Protein AF-A0A2A4WQ49-F1 (afdb_monomer_lite)

Foldseek 3Di:
DDDDPVLLVVLQVVQQQVLLQLLLVLLLVCCVVVLAPQVHDLVNSVVVVVVCVVVVHDSDDDPLNVQLVVCVHALLSSQLSVQLVVQLVVVVVVVVVVDPDPVSVVVPPDPVVVVVNVVVSVVSSVCSNVVLVVVVVVDVPPDSVSNVVSNNNSNVNSNVVSSVVVVVVVVVD

Structure (mmCIF, N/CA/C/O backbone):
data_AF-A0A2A4WQ49-F1
#
_entry.id   AF-A0A2A4WQ49-F1
#
loop_
_atom_site.group_PDB
_atom_site.id
_atom_site.type_symbol
_atom_site.label_atom_id
_atom_site.label_alt_id
_atom_site.label_comp_id
_atom_site.label_asym_id
_atom_site.label_entity_id
_atom_site.label_seq_id
_atom_site.pdbx_PDB_ins_code
_atom_site.Cartn_x
_atom_site.Cartn_y
_atom_site.Cartn_z
_atom_site.occupancy
_atom_site.B_iso_or_equiv
_atom_site.auth_seq_id
_atom_site.auth_comp_id
_atom_site.auth_asym_id
_atom_site.auth_atom_id
_atom_site.pdbx_PDB_model_num
ATOM 1 N N . MET A 1 1 ? -8.008 23.113 -18.531 1.00 56.72 1 MET A N 1
ATOM 2 C CA . MET A 1 1 ? -7.522 21.772 -18.154 1.00 56.72 1 MET A CA 1
ATOM 3 C C . MET A 1 1 ? -8.194 20.807 -19.107 1.00 56.72 1 MET A C 1
ATOM 5 O O . MET A 1 1 ? -9.415 20.732 -19.089 1.00 56.72 1 MET A O 1
ATOM 9 N N . GLU A 1 2 ? -7.443 20.217 -20.029 1.00 71.19 2 GLU A N 1
ATOM 10 C CA . GLU A 1 2 ? -8.009 19.303 -21.023 1.00 71.19 2 GLU A CA 1
ATOM 11 C C . GLU A 1 2 ? -8.211 17.932 -20.367 1.00 71.19 2 GLU A C 1
ATOM 13 O O . GLU A 1 2 ? -7.286 17.388 -19.756 1.00 71.19 2 GLU A O 1
ATOM 18 N N . ILE A 1 3 ? -9.444 17.423 -20.411 1.00 75.62 3 ILE A N 1
ATOM 19 C CA . ILE A 1 3 ? -9.789 16.138 -19.803 1.00 75.62 3 ILE A CA 1
ATOM 20 C C . ILE A 1 3 ? -9.259 15.027 -20.704 1.00 75.62 3 ILE A C 1
ATOM 22 O O . ILE A 1 3 ? -9.734 14.843 -21.824 1.00 75.62 3 ILE A O 1
ATOM 26 N N . ASN A 1 4 ? -8.293 14.260 -20.199 1.00 85.56 4 ASN A N 1
ATOM 27 C CA . ASN A 1 4 ? -7.769 13.103 -20.911 1.00 85.56 4 ASN A CA 1
ATOM 28 C C . ASN A 1 4 ? -8.546 11.840 -20.513 1.00 85.56 4 ASN A C 1
ATOM 30 O O . ASN A 1 4 ? -8.199 11.146 -19.556 1.00 85.56 4 ASN A O 1
ATOM 34 N N . ASN A 1 5 ? -9.599 11.533 -21.275 1.00 90.12 5 ASN A N 1
ATOM 35 C CA . ASN A 1 5 ? -10.464 10.371 -21.036 1.00 90.12 5 ASN A CA 1
ATOM 36 C C . ASN A 1 5 ? -9.689 9.040 -20.987 1.00 90.12 5 ASN A C 1
ATOM 38 O O . ASN A 1 5 ? -10.032 8.156 -20.202 1.00 90.12 5 ASN A O 1
ATOM 42 N N . LEU A 1 6 ? -8.626 8.893 -21.788 1.00 93.00 6 LEU A N 1
ATOM 43 C CA . LEU A 1 6 ? -7.799 7.684 -21.796 1.00 93.00 6 LEU A CA 1
ATOM 44 C C . LEU A 1 6 ? -6.995 7.543 -20.498 1.00 93.00 6 LEU A C 1
ATOM 46 O O . LEU A 1 6 ? -6.855 6.438 -19.973 1.00 93.00 6 LEU A O 1
ATOM 50 N N . GLU A 1 7 ? -6.466 8.647 -19.972 1.00 93.88 7 GLU A N 1
ATOM 51 C CA . GLU A 1 7 ? -5.732 8.634 -18.707 1.00 93.88 7 GLU A CA 1
ATOM 52 C C . GLU A 1 7 ? -6.651 8.327 -17.523 1.00 93.88 7 GLU A C 1
ATOM 54 O O . GLU A 1 7 ? -6.274 7.534 -16.666 1.00 93.88 7 GLU A O 1
ATOM 59 N N . ILE A 1 8 ? -7.873 8.869 -17.509 1.00 94.50 8 ILE A N 1
ATOM 60 C CA . ILE A 1 8 ? -8.883 8.530 -16.495 1.00 94.50 8 ILE A CA 1
ATOM 61 C C . ILE A 1 8 ? -9.173 7.028 -16.514 1.00 94.50 8 ILE A C 1
ATOM 63 O O . ILE A 1 8 ? -9.170 6.385 -15.465 1.00 94.50 8 ILE A O 1
ATOM 67 N N . LEU A 1 9 ? -9.372 6.448 -17.701 1.00 95.44 9 LEU A N 1
ATOM 68 C CA . LEU A 1 9 ? -9.607 5.013 -17.841 1.00 95.44 9 LEU A CA 1
ATOM 69 C C . LEU A 1 9 ? -8.422 4.207 -17.289 1.00 95.44 9 LEU A C 1
ATOM 71 O O . LEU A 1 9 ? -8.611 3.294 -16.488 1.00 95.44 9 LEU A O 1
ATOM 75 N N . ARG A 1 10 ? -7.189 4.579 -17.649 1.00 95.12 10 ARG A N 1
ATOM 76 C CA . ARG A 1 10 ? -5.975 3.938 -17.119 1.00 95.12 10 ARG A CA 1
ATOM 77 C C . ARG A 1 10 ? -5.873 4.061 -15.603 1.00 95.12 10 ARG A C 1
ATOM 79 O O . ARG A 1 10 ? -5.599 3.062 -14.950 1.00 95.12 10 ARG A O 1
ATOM 86 N N . ALA A 1 11 ? -6.138 5.237 -15.043 1.00 96.62 11 ALA A N 1
ATOM 87 C CA . ALA A 1 11 ? -6.142 5.458 -13.603 1.00 96.62 11 ALA A CA 1
ATOM 88 C C . ALA A 1 11 ? -7.168 4.555 -12.898 1.00 96.62 11 ALA A C 1
ATOM 90 O O . ALA A 1 11 ? -6.850 3.937 -11.883 1.00 96.62 11 ALA A O 1
ATOM 91 N N . LEU A 1 12 ? -8.371 4.402 -13.458 1.00 96.38 12 LEU A N 1
ATOM 92 C CA . LEU A 1 12 ? -9.392 3.496 -12.925 1.00 96.38 12 LEU A CA 1
ATOM 93 C C . LEU A 1 12 ? -8.940 2.031 -12.945 1.00 96.38 12 LEU A C 1
ATOM 95 O O . LEU A 1 12 ? -9.076 1.345 -11.934 1.00 96.38 12 LEU A O 1
ATOM 99 N N . PHE A 1 13 ? -8.375 1.553 -14.055 1.00 96.56 13 PHE A N 1
ATOM 100 C CA . PHE A 1 13 ? -7.964 0.150 -14.178 1.00 96.56 13 PHE A CA 1
ATOM 101 C C . PHE A 1 13 ? -6.677 -0.187 -13.418 1.00 96.56 13 PHE A C 1
ATOM 103 O O . PHE A 1 13 ? -6.580 -1.275 -12.861 1.00 96.56 13 PHE A O 1
ATOM 110 N N . ILE A 1 14 ? -5.696 0.717 -13.394 1.00 95.62 14 ILE A N 1
ATOM 111 C CA . ILE A 1 14 ? -4.365 0.457 -12.822 1.00 95.62 14 ILE A CA 1
ATOM 112 C C . ILE A 1 14 ? -4.306 0.841 -11.341 1.00 95.62 14 ILE A C 1
ATOM 114 O O . ILE A 1 14 ? -3.637 0.165 -10.568 1.00 95.62 14 ILE A O 1
ATOM 118 N N . ALA A 1 15 ? -5.005 1.898 -10.925 1.00 96.62 15 ALA A N 1
ATOM 119 C CA . ALA A 1 15 ? -5.027 2.324 -9.527 1.00 96.62 15 ALA A CA 1
ATOM 120 C C . ALA A 1 15 ? -6.356 1.964 -8.853 1.00 96.62 15 ALA A C 1
ATOM 122 O O . ALA A 1 15 ? -6.361 1.297 -7.825 1.00 96.62 15 ALA A O 1
ATOM 123 N N . GLY A 1 16 ? -7.492 2.332 -9.451 1.00 97.75 16 GLY A N 1
ATOM 124 C CA . GLY A 1 16 ? -8.812 2.142 -8.842 1.00 97.75 16 GLY A CA 1
ATOM 125 C C . GLY A 1 16 ? -9.151 0.685 -8.518 1.00 97.75 16 GLY A C 1
ATOM 126 O O . GLY A 1 16 ? -9.425 0.364 -7.362 1.00 97.75 16 GLY A O 1
ATOM 127 N N . ILE A 1 17 ? -9.108 -0.207 -9.514 1.00 97.75 17 ILE A N 1
ATOM 128 C CA . ILE A 1 17 ? -9.465 -1.623 -9.333 1.00 97.75 17 ILE A CA 1
ATOM 129 C C . ILE A 1 17 ? -8.511 -2.329 -8.354 1.00 97.75 17 ILE A C 1
ATOM 131 O O . ILE A 1 17 ? -9.010 -2.923 -7.395 1.00 97.75 17 ILE A O 1
ATOM 135 N N . PRO A 1 18 ? -7.171 -2.255 -8.503 1.00 97.38 18 PRO A N 1
ATOM 136 C CA . PRO A 1 18 ? -6.268 -2.878 -7.540 1.00 97.38 18 PRO A CA 1
ATOM 137 C C . PRO A 1 18 ? -6.460 -2.337 -6.126 1.00 97.38 18 PRO A C 1
ATOM 139 O O . PRO A 1 18 ? -6.562 -3.127 -5.188 1.00 97.38 18 PRO A O 1
ATOM 142 N N . THR A 1 19 ? -6.606 -1.017 -5.953 1.00 98.19 19 THR A N 1
ATOM 143 C CA . THR A 1 19 ? -6.877 -0.447 -4.628 1.00 98.19 19 THR A CA 1
ATOM 144 C C . THR A 1 19 ? -8.204 -0.947 -4.057 1.00 98.19 19 THR A C 1
ATOM 146 O O . THR A 1 19 ? -8.254 -1.251 -2.869 1.00 98.19 19 THR A O 1
ATOM 149 N N . ALA A 1 20 ? -9.253 -1.107 -4.870 1.00 98.50 20 ALA A N 1
ATOM 150 C CA . ALA A 1 20 ? -10.525 -1.667 -4.415 1.00 98.50 20 ALA A CA 1
ATOM 151 C C . ALA A 1 20 ? -10.396 -3.115 -3.932 1.00 98.50 20 ALA A C 1
ATOM 153 O O . ALA A 1 20 ? -10.923 -3.452 -2.874 1.00 98.50 20 ALA A O 1
ATOM 154 N N . ILE A 1 21 ? -9.659 -3.956 -4.662 1.00 98.31 21 ILE A N 1
ATOM 155 C CA . ILE A 1 21 ? -9.427 -5.353 -4.276 1.00 98.31 21 ILE A CA 1
ATOM 156 C C . ILE A 1 21 ? -8.655 -5.416 -2.955 1.00 98.31 21 ILE A C 1
ATOM 158 O O . ILE A 1 21 ? -9.074 -6.105 -2.025 1.00 98.31 21 ILE A O 1
ATOM 162 N N . VAL A 1 22 ? -7.550 -4.672 -2.842 1.00 97.81 22 VAL A N 1
ATOM 163 C CA . VAL A 1 22 ? -6.728 -4.672 -1.623 1.00 97.81 22 VAL A CA 1
ATOM 164 C C . VAL A 1 22 ? -7.520 -4.100 -0.443 1.00 97.81 22 VAL A C 1
ATOM 166 O O . VAL A 1 22 ? -7.490 -4.679 0.641 1.00 97.81 22 VAL A O 1
ATOM 169 N N . ALA A 1 23 ? -8.281 -3.018 -0.643 1.00 97.81 23 ALA A N 1
ATOM 170 C CA . ALA A 1 23 ? -9.143 -2.438 0.387 1.00 97.81 23 ALA A CA 1
ATOM 171 C C . ALA A 1 23 ? -10.205 -3.433 0.864 1.00 97.81 23 ALA A C 1
ATOM 173 O O . ALA A 1 23 ? -10.348 -3.632 2.070 1.00 97.81 23 ALA A O 1
ATOM 174 N N . TYR A 1 24 ? -10.897 -4.095 -0.068 1.00 97.56 24 TYR A N 1
ATOM 175 C CA . TYR A 1 24 ? -11.890 -5.118 0.246 1.00 97.56 24 TYR A CA 1
ATOM 176 C C . TYR A 1 24 ? -11.285 -6.226 1.107 1.00 97.56 24 TYR A C 1
ATOM 178 O O . TYR A 1 24 ? -11.785 -6.491 2.195 1.00 97.56 24 TYR A O 1
ATOM 186 N N . LEU A 1 25 ? -10.178 -6.834 0.665 1.00 96.88 25 LEU A N 1
ATOM 187 C CA . LEU A 1 25 ? -9.545 -7.938 1.391 1.00 96.88 25 LEU A CA 1
ATOM 188 C C . LEU A 1 25 ? -9.069 -7.500 2.780 1.00 96.88 25 LEU A C 1
ATOM 190 O O . LEU A 1 25 ? -9.317 -8.200 3.762 1.00 96.88 25 LEU A O 1
ATOM 194 N N . MET A 1 26 ? -8.421 -6.337 2.876 1.00 95.38 26 MET A N 1
ATOM 195 C CA . MET A 1 26 ? -7.926 -5.809 4.148 1.00 95.38 26 MET A CA 1
ATOM 196 C C . MET A 1 26 ? -9.063 -5.550 5.135 1.00 95.38 26 MET A C 1
ATOM 198 O O . MET A 1 26 ? -8.996 -6.005 6.272 1.00 95.38 26 MET A O 1
ATOM 202 N N . VAL A 1 27 ? -10.128 -4.868 4.713 1.00 94.88 27 VAL A N 1
ATOM 203 C CA . VAL A 1 27 ? -11.260 -4.555 5.597 1.00 94.88 27 VAL A CA 1
ATOM 204 C C . VAL A 1 27 ? -12.047 -5.818 5.948 1.00 94.88 27 VAL A C 1
ATOM 206 O O . VAL A 1 27 ? -12.346 -6.045 7.119 1.00 94.88 27 VAL A O 1
ATOM 209 N N . PHE A 1 28 ? -12.312 -6.687 4.972 1.00 95.31 28 PHE A N 1
ATOM 210 C CA . PHE A 1 28 ? -13.043 -7.935 5.181 1.00 95.31 28 PHE A CA 1
ATOM 211 C C . PHE A 1 28 ? -12.355 -8.829 6.219 1.00 95.31 28 PHE A C 1
ATOM 213 O O . PHE A 1 28 ? -12.980 -9.264 7.188 1.00 95.31 28 PHE A O 1
ATOM 220 N N . PHE A 1 29 ? -11.048 -9.077 6.068 1.00 94.81 29 PHE A N 1
ATOM 221 C CA . PHE A 1 29 ? -10.312 -9.905 7.023 1.00 94.81 29 PHE A CA 1
ATOM 222 C C . PHE A 1 29 ? -10.098 -9.217 8.371 1.00 94.81 29 PHE A C 1
ATOM 224 O O . PHE A 1 29 ? -10.029 -9.919 9.382 1.00 94.81 29 PHE A O 1
ATOM 231 N N . ALA A 1 30 ? -10.017 -7.885 8.411 1.00 92.69 30 ALA A N 1
ATOM 232 C CA . ALA A 1 30 ? -9.953 -7.146 9.665 1.00 92.69 30 ALA A CA 1
ATOM 233 C C . ALA A 1 30 ? -11.228 -7.343 10.493 1.00 92.69 30 ALA A C 1
ATOM 235 O O . ALA A 1 30 ? -11.134 -7.671 11.677 1.00 92.69 30 ALA A O 1
ATOM 236 N N . ILE A 1 31 ? -12.398 -7.207 9.863 1.00 92.44 31 ILE A N 1
ATOM 237 C CA . ILE A 1 31 ? -13.694 -7.356 10.533 1.00 92.44 31 ILE A CA 1
ATOM 238 C C . ILE A 1 31 ? -13.936 -8.814 10.921 1.00 92.44 31 ILE A C 1
ATOM 240 O O . ILE A 1 31 ? -14.215 -9.106 12.081 1.00 92.44 31 ILE A O 1
ATOM 244 N N . LYS A 1 32 ? -13.730 -9.761 9.995 1.00 91.50 32 LYS A N 1
ATOM 245 C CA . LYS A 1 32 ? -13.951 -11.195 10.255 1.00 91.50 32 LYS A CA 1
ATOM 246 C C . LYS A 1 32 ? -13.102 -11.738 11.409 1.00 91.50 32 LYS A C 1
ATOM 248 O O . LYS A 1 32 ? -13.484 -12.698 12.071 1.00 91.50 32 LYS A O 1
ATOM 253 N N . ARG A 1 33 ? -11.928 -11.147 11.643 1.00 90.19 33 ARG A N 1
ATOM 254 C CA . ARG A 1 33 ? -11.021 -11.529 12.736 1.00 90.19 33 ARG A CA 1
ATOM 255 C C . ARG A 1 33 ? -11.214 -10.696 14.007 1.00 90.19 33 ARG A C 1
ATOM 257 O O . ARG A 1 33 ? -10.452 -10.885 14.952 1.00 90.19 33 ARG A O 1
ATOM 264 N N . GLY A 1 34 ? -12.186 -9.782 14.029 1.00 87.50 34 GLY A N 1
ATOM 265 C CA . GLY A 1 34 ? -12.467 -8.901 15.164 1.00 87.50 34 GLY A CA 1
ATOM 266 C C . GLY A 1 34 ? -11.371 -7.867 15.438 1.00 87.50 34 GLY A C 1
ATOM 267 O O . GLY A 1 34 ? -11.271 -7.350 16.546 1.00 87.50 34 GLY A O 1
ATOM 268 N N . TYR A 1 35 ? -10.507 -7.577 14.460 1.00 88.19 35 TYR A N 1
ATOM 269 C CA . TYR A 1 35 ? -9.472 -6.545 14.594 1.00 88.19 35 TYR A CA 1
ATOM 270 C C . TYR A 1 35 ? -10.064 -5.139 14.495 1.00 88.19 35 TYR A C 1
ATOM 272 O O . TYR A 1 35 ? -9.544 -4.207 15.116 1.00 88.19 35 TYR A O 1
ATOM 280 N N . VAL A 1 36 ? -11.125 -5.011 13.697 1.00 86.75 36 VAL A N 1
ATOM 281 C CA . VAL A 1 36 ? -11.916 -3.804 13.454 1.00 86.75 36 VAL A CA 1
ATOM 282 C C . VAL A 1 36 ? -13.384 -4.188 13.619 1.00 86.75 36 VAL A C 1
ATOM 284 O O . VAL A 1 36 ? -13.791 -5.250 13.155 1.00 86.75 36 VAL A O 1
ATOM 287 N N . GLU A 1 37 ? -14.164 -3.367 14.307 1.00 85.75 37 GLU A N 1
ATOM 288 C CA . GLU A 1 37 ? -15.607 -3.570 14.446 1.00 85.75 37 GLU A CA 1
ATOM 289 C C . GLU A 1 37 ? -16.337 -3.112 13.172 1.00 85.75 37 GLU A C 1
ATOM 291 O O . GLU A 1 37 ? -15.851 -2.274 12.410 1.00 85.75 37 GLU A O 1
ATOM 296 N N . LEU A 1 38 ? -17.507 -3.693 12.897 1.00 84.62 38 LEU A N 1
ATOM 297 C CA . LEU A 1 38 ? -18.300 -3.321 11.725 1.00 84.62 38 LEU A CA 1
ATOM 298 C C . LEU A 1 38 ? -18.723 -1.846 11.833 1.00 84.62 38 LEU A C 1
ATOM 300 O O . LEU A 1 38 ? -19.346 -1.455 12.816 1.00 84.62 38 LEU A O 1
ATOM 304 N N . GLY A 1 39 ? -18.400 -1.040 10.819 1.00 78.75 39 GLY A N 1
ATOM 305 C CA . GLY A 1 39 ? -18.679 0.400 10.822 1.00 78.75 39 GLY A CA 1
ATOM 306 C C . GLY A 1 39 ? -17.740 1.252 11.686 1.00 78.75 39 GLY A C 1
ATOM 307 O O . GLY A 1 39 ? -17.908 2.468 11.712 1.00 78.75 39 GLY A O 1
ATOM 308 N N . GLU A 1 40 ? -16.746 0.649 12.344 1.00 82.88 40 GLU A N 1
ATOM 309 C CA . GLU A 1 40 ? -15.771 1.371 13.163 1.00 82.88 40 GLU A CA 1
ATOM 310 C C . GLU A 1 40 ? -14.874 2.266 12.305 1.00 82.88 40 GLU A C 1
ATOM 312 O O . GLU A 1 40 ? -14.282 1.834 11.306 1.00 82.88 40 GLU A O 1
ATOM 317 N N . ASP A 1 41 ? -14.721 3.518 12.729 1.00 84.56 41 ASP A N 1
ATOM 318 C CA . ASP A 1 41 ? -13.810 4.447 12.075 1.00 84.56 41 ASP A CA 1
ATOM 319 C C . ASP A 1 41 ? -12.359 4.332 12.597 1.00 84.56 41 ASP A C 1
ATOM 321 O O . ASP A 1 41 ? -12.028 3.682 13.593 1.00 84.56 41 ASP A O 1
ATOM 325 N N . LEU A 1 42 ? -11.421 4.995 11.914 1.00 84.50 42 LEU A N 1
ATOM 326 C CA . LEU A 1 42 ? -10.006 4.956 12.310 1.00 84.50 42 LEU A CA 1
ATOM 327 C C . LEU A 1 42 ? -9.728 5.634 13.656 1.00 84.50 42 LEU A C 1
ATOM 329 O O . LEU A 1 42 ? -8.694 5.365 14.275 1.00 84.50 42 LEU A O 1
ATOM 333 N N . VAL A 1 43 ? -10.578 6.567 14.080 1.00 84.81 43 VAL A N 1
ATOM 334 C CA . VAL A 1 43 ? -10.420 7.299 15.338 1.00 84.81 43 VAL A CA 1
ATOM 335 C C . VAL A 1 43 ? -10.782 6.383 16.502 1.00 84.81 43 VAL A C 1
ATOM 337 O O . VAL A 1 43 ? -10.023 6.306 17.473 1.00 84.81 43 VAL A O 1
ATOM 340 N N . GLU A 1 44 ? -11.888 5.659 16.391 1.00 86.62 44 GLU A N 1
ATOM 341 C CA . GLU A 1 44 ? -12.345 4.636 17.329 1.00 86.62 44 GLU A CA 1
ATOM 342 C C . GLU A 1 44 ? -11.319 3.511 17.457 1.00 86.62 44 GLU A C 1
ATOM 344 O O . GLU A 1 44 ? -10.834 3.243 18.562 1.00 86.62 44 GLU A O 1
ATOM 349 N N . LEU A 1 45 ? -10.823 3.000 16.328 1.00 87.50 45 LEU A N 1
ATOM 350 C CA . LEU A 1 45 ? -9.799 1.957 16.311 1.00 87.50 45 LEU A CA 1
ATOM 351 C C . LEU A 1 45 ? -8.510 2.388 17.024 1.00 87.50 45 LEU A C 1
ATOM 353 O O . LEU A 1 45 ? -7.911 1.636 17.804 1.00 87.50 45 LEU A O 1
ATOM 357 N N . LYS A 1 46 ? -8.070 3.634 16.800 1.00 85.88 46 LYS A N 1
ATOM 358 C CA . LYS A 1 46 ? -6.902 4.206 17.489 1.00 85.88 46 LYS A CA 1
ATOM 359 C C . LYS A 1 46 ? -7.149 4.358 18.989 1.00 85.88 46 LYS A C 1
ATOM 361 O O . LYS A 1 46 ? -6.226 4.110 19.772 1.00 85.88 46 LYS A O 1
ATOM 366 N N . LYS A 1 47 ? -8.361 4.741 19.406 1.00 87.50 47 LYS A N 1
ATOM 367 C CA . LYS A 1 47 ? -8.745 4.802 20.825 1.00 87.50 47 LYS A CA 1
ATOM 368 C C . LYS A 1 47 ? -8.716 3.410 21.454 1.00 87.50 47 LYS A C 1
ATOM 370 O O . LYS A 1 47 ? -8.051 3.264 22.478 1.00 87.50 47 LYS A O 1
ATOM 375 N N . ARG A 1 48 ? -9.315 2.391 20.822 1.00 88.38 48 ARG A N 1
ATOM 376 C CA . ARG A 1 48 ? -9.309 1.002 21.319 1.00 88.38 48 ARG A CA 1
ATOM 377 C C . ARG A 1 48 ? -7.889 0.460 21.456 1.00 88.38 48 ARG A C 1
ATOM 379 O O . ARG A 1 48 ? -7.519 -0.043 22.514 1.00 88.38 48 ARG A O 1
ATOM 386 N N . LYS A 1 49 ? -7.036 0.669 20.448 1.00 85.75 49 LYS A N 1
ATOM 387 C CA . LYS A 1 49 ? -5.616 0.275 20.498 1.00 85.75 49 LYS A CA 1
ATOM 388 C C . LYS A 1 49 ? -4.845 0.987 21.620 1.00 85.75 49 LYS A C 1
ATOM 390 O O . LYS A 1 49 ? -4.030 0.369 22.305 1.00 85.75 49 LYS A O 1
ATOM 395 N N . LYS A 1 50 ? -5.087 2.288 21.828 1.00 86.88 50 LYS A N 1
ATOM 396 C CA . LYS A 1 50 ? -4.464 3.061 22.918 1.00 86.88 50 LYS A CA 1
ATOM 397 C C . LYS A 1 50 ? -4.945 2.591 24.291 1.00 86.88 50 LYS A C 1
ATOM 399 O O . LYS A 1 50 ? -4.134 2.538 25.213 1.00 86.88 50 LYS A O 1
ATOM 404 N N . GLN A 1 51 ? -6.227 2.259 24.415 1.00 88.00 51 GLN A N 1
ATOM 405 C CA . GLN A 1 51 ? -6.819 1.749 25.645 1.00 88.00 51 GLN A CA 1
ATOM 406 C C . GLN A 1 51 ? -6.255 0.368 25.993 1.00 88.00 51 GLN A C 1
ATOM 408 O O . GLN A 1 51 ? -5.706 0.211 27.076 1.00 88.00 51 GLN A O 1
ATOM 413 N N . ALA A 1 52 ? -6.208 -0.564 25.035 1.00 87.19 52 ALA A N 1
ATOM 414 C CA . ALA A 1 52 ? -5.570 -1.868 25.220 1.00 87.19 52 ALA A CA 1
ATOM 415 C C . ALA A 1 52 ? -4.114 -1.739 25.711 1.00 87.19 52 ALA A C 1
ATOM 417 O O . ALA A 1 52 ? -3.705 -2.413 26.653 1.00 87.19 52 ALA A O 1
ATOM 418 N N . LYS A 1 53 ? -3.345 -0.791 25.150 1.00 86.75 53 LYS A N 1
ATOM 419 C CA . LYS A 1 53 ? -1.975 -0.507 25.608 1.00 86.75 53 LYS A CA 1
ATOM 420 C C . LYS A 1 53 ? -1.919 -0.003 27.058 1.00 86.75 53 LYS A C 1
ATOM 422 O O . LYS A 1 53 ? -0.990 -0.364 27.776 1.00 86.75 53 LYS A O 1
ATOM 427 N N . LYS A 1 54 ? -2.865 0.843 27.483 1.00 90.00 54 LYS A N 1
ATOM 428 C CA . LYS A 1 54 ? -2.950 1.334 28.872 1.00 90.00 54 LYS A CA 1
ATOM 429 C C . LYS A 1 54 ? -3.311 0.217 29.844 1.00 90.00 54 LYS A C 1
ATOM 431 O O . LYS A 1 54 ? -2.688 0.113 30.895 1.00 90.00 54 LYS A O 1
ATOM 436 N N . ASP A 1 55 ? -4.244 -0.635 29.444 1.00 90.69 55 ASP A N 1
ATOM 437 C CA . ASP A 1 55 ? -4.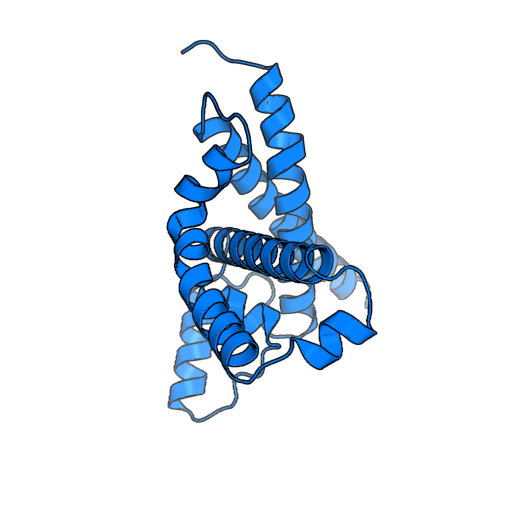750 -1.741 30.259 1.00 90.69 55 ASP A CA 1
ATOM 438 C C . ASP A 1 55 ? -3.794 -2.944 30.272 1.00 90.69 55 ASP A C 1
ATOM 440 O O . ASP A 1 55 ? -4.089 -3.970 30.877 1.00 90.69 55 ASP A O 1
ATOM 444 N N . LYS A 1 56 ? -2.636 -2.830 29.597 1.00 85.62 56 LYS A N 1
ATOM 445 C CA . LYS A 1 56 ? -1.685 -3.927 29.347 1.00 85.62 56 LYS A CA 1
ATOM 446 C C . LYS A 1 56 ? -2.361 -5.159 28.725 1.00 85.62 56 LYS A C 1
ATOM 448 O O . LYS A 1 56 ? -1.872 -6.276 28.869 1.00 85.62 56 LYS A O 1
ATOM 453 N N . ALA A 1 57 ? -3.467 -4.939 28.019 1.00 83.44 57 ALA A N 1
ATOM 454 C CA . ALA A 1 57 ? -4.187 -5.952 27.273 1.00 83.44 57 ALA A CA 1
ATOM 455 C C . ALA A 1 57 ? -3.550 -6.134 25.890 1.00 83.44 57 ALA A C 1
ATOM 457 O O . ALA A 1 57 ? -3.065 -5.185 25.263 1.00 83.44 57 ALA A O 1
ATOM 458 N N . GLU A 1 58 ? -3.548 -7.368 25.398 1.00 74.81 58 GLU A N 1
ATOM 459 C CA . GLU A 1 58 ? -2.929 -7.691 24.119 1.00 74.81 58 GLU A CA 1
ATOM 460 C C . GLU A 1 58 ? -3.859 -7.332 22.953 1.00 74.81 58 GLU A C 1
ATOM 462 O O . GLU A 1 58 ? -4.930 -7.912 22.786 1.00 74.81 58 GLU A O 1
ATOM 467 N N . PHE A 1 59 ? -3.435 -6.391 22.104 1.00 80.38 59 PHE A N 1
ATOM 468 C CA . PHE A 1 59 ? -4.123 -6.087 20.848 1.00 80.38 59 PHE A CA 1
ATOM 469 C C . PHE A 1 59 ? -3.580 -6.997 19.738 1.00 80.38 59 PHE A C 1
ATOM 471 O O . PHE A 1 59 ? -2.697 -6.605 18.968 1.00 80.38 59 PHE A O 1
ATOM 478 N N . LYS A 1 60 ? -4.060 -8.245 19.701 1.00 81.94 60 LYS A N 1
ATOM 479 C CA . LYS A 1 60 ? -3.603 -9.257 18.738 1.00 81.94 60 LYS A CA 1
ATOM 480 C C . LYS A 1 60 ? -4.088 -8.930 17.329 1.00 81.94 60 LYS A C 1
ATOM 482 O O . LYS A 1 60 ? -5.247 -9.142 16.997 1.00 81.94 60 LYS A O 1
ATOM 487 N N . VAL A 1 61 ? -3.168 -8.489 16.479 1.00 88.31 61 VAL A N 1
ATOM 488 C CA . VAL A 1 61 ? -3.372 -8.326 15.035 1.00 88.31 61 VAL A CA 1
ATOM 489 C C . VAL A 1 61 ? -2.278 -9.062 14.280 1.00 88.31 61 VAL A C 1
ATOM 491 O O . VAL A 1 61 ? -1.131 -9.112 14.724 1.00 88.31 61 VAL A O 1
ATOM 494 N N . ASN A 1 62 ? -2.616 -9.642 13.129 1.00 92.81 62 ASN A N 1
ATOM 495 C CA . ASN A 1 62 ? -1.606 -10.289 12.295 1.00 92.81 62 ASN A CA 1
ATOM 496 C C . ASN A 1 62 ? -0.590 -9.257 11.744 1.00 92.81 62 ASN A C 1
ATOM 498 O O . ASN A 1 62 ? -0.891 -8.058 11.711 1.00 92.81 62 ASN A O 1
ATOM 502 N N . PRO A 1 63 ? 0.602 -9.688 11.288 1.00 92.75 63 PRO A N 1
ATOM 503 C CA . PRO A 1 63 ? 1.653 -8.766 10.850 1.00 92.75 63 PRO A CA 1
ATOM 504 C C . PRO A 1 63 ? 1.222 -7.787 9.747 1.00 92.75 63 PRO A C 1
ATOM 506 O O . PRO A 1 63 ? 1.590 -6.615 9.795 1.00 92.75 63 PRO A O 1
ATOM 509 N N . VAL A 1 64 ? 0.393 -8.233 8.795 1.00 93.94 64 VAL A N 1
ATOM 510 C CA . VAL A 1 64 ? -0.097 -7.402 7.681 1.00 93.94 64 VAL A CA 1
ATOM 511 C C . VAL A 1 64 ? -0.999 -6.273 8.188 1.00 93.94 64 VAL A C 1
ATOM 513 O O . VAL A 1 64 ? -0.774 -5.107 7.868 1.00 93.94 64 VAL A O 1
ATOM 516 N N . HIS A 1 65 ? -1.973 -6.588 9.046 1.00 94.25 65 HIS A N 1
ATOM 517 C CA . HIS A 1 65 ? -2.867 -5.585 9.632 1.00 94.25 65 HIS A CA 1
ATOM 518 C C . HIS A 1 65 ? -2.125 -4.693 10.628 1.00 94.25 65 HIS A C 1
ATOM 520 O O . HIS A 1 65 ? -2.390 -3.498 10.704 1.00 94.25 65 HIS A O 1
ATOM 526 N N . SER A 1 66 ? -1.140 -5.236 11.348 1.00 92.50 66 SER A N 1
ATOM 527 C CA . SER A 1 66 ? -0.258 -4.439 12.200 1.00 92.50 66 SER A CA 1
ATOM 528 C C . SER A 1 66 ? 0.501 -3.381 11.390 1.00 92.50 66 SER A C 1
ATOM 530 O O . SER A 1 66 ? 0.481 -2.208 11.769 1.00 92.50 66 SER A O 1
ATOM 532 N N . LYS A 1 67 ? 1.088 -3.756 10.239 1.00 92.81 67 LYS A N 1
ATOM 533 C CA . LYS A 1 67 ? 1.758 -2.815 9.322 1.00 92.81 67 LYS A CA 1
ATOM 534 C C . LYS A 1 67 ? 0.780 -1.806 8.710 1.00 92.81 67 LYS A C 1
ATOM 536 O O . LYS A 1 67 ? 1.080 -0.617 8.698 1.00 92.81 67 LYS A O 1
ATOM 541 N N . TRP A 1 68 ? -0.409 -2.231 8.284 1.00 94.88 68 TRP A N 1
ATOM 542 C CA . TRP A 1 68 ? -1.446 -1.308 7.801 1.00 94.88 68 TRP A CA 1
ATOM 543 C C . TR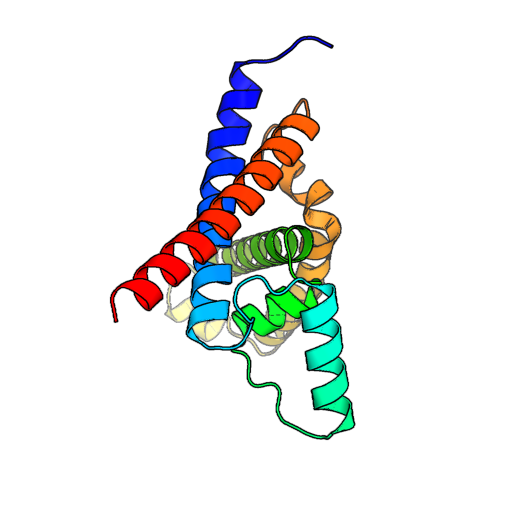P A 1 68 ? -1.794 -0.230 8.839 1.00 94.88 68 TRP A C 1
ATOM 545 O O . TRP A 1 68 ? -1.816 0.962 8.530 1.00 94.88 68 TRP A O 1
ATOM 555 N N . LEU A 1 69 ? -1.999 -0.635 10.098 1.00 91.75 69 LEU A N 1
ATOM 556 C CA . LEU A 1 69 ? -2.280 0.286 11.201 1.00 91.75 69 LEU A CA 1
ATOM 557 C C . LEU A 1 69 ? -1.067 1.137 11.592 1.00 91.75 69 LEU A C 1
ATOM 559 O O . LEU A 1 69 ? -1.247 2.266 12.045 1.00 91.75 69 LEU A O 1
ATOM 563 N N . TYR A 1 70 ? 0.154 0.619 11.433 1.00 91.19 70 TYR A N 1
ATOM 564 C CA . TYR A 1 70 ? 1.390 1.385 11.612 1.00 91.19 70 TYR A CA 1
ATOM 565 C C . TYR A 1 70 ? 1.473 2.545 10.615 1.00 91.19 70 TYR A C 1
ATOM 567 O O . TYR A 1 70 ? 1.743 3.671 11.025 1.00 91.19 70 TYR A O 1
ATOM 575 N N . PHE A 1 71 ? 1.114 2.316 9.349 1.00 94.00 71 PHE A N 1
ATOM 576 C CA . PHE A 1 71 ? 1.022 3.372 8.336 1.00 94.00 71 PHE A CA 1
ATOM 577 C C . PHE A 1 71 ? -0.190 4.309 8.511 1.00 94.00 71 PHE A C 1
ATOM 579 O O . PHE A 1 71 ? -0.484 5.123 7.642 1.00 94.00 71 PHE A O 1
ATOM 586 N N . GLY A 1 72 ? -0.902 4.228 9.637 1.00 87.88 72 GLY A N 1
ATOM 587 C CA . GLY A 1 72 ? -2.010 5.119 9.986 1.00 87.88 72 GLY A CA 1
ATOM 588 C C . GLY A 1 72 ? -3.400 4.534 9.746 1.00 87.88 72 GLY A C 1
ATOM 589 O O . GLY A 1 72 ? -4.373 5.138 10.209 1.00 87.88 72 GLY A O 1
ATOM 590 N N . GLY A 1 73 ? -3.489 3.361 9.107 1.00 88.69 73 GLY A N 1
ATOM 591 C CA . GLY A 1 73 ? -4.740 2.743 8.678 1.00 88.69 73 GLY A CA 1
ATOM 592 C C . GLY A 1 73 ? -5.414 3.501 7.531 1.00 88.69 73 GLY A C 1
ATOM 593 O O . GLY A 1 73 ? -4.881 4.469 6.981 1.00 88.69 73 GLY A O 1
ATOM 594 N N . GLY A 1 74 ? -6.610 3.053 7.163 1.00 92.44 74 GLY A N 1
ATOM 595 C CA . GLY A 1 74 ? -7.427 3.702 6.143 1.00 92.44 74 GLY A CA 1
ATOM 596 C C . GLY A 1 74 ? -6.775 3.765 4.766 1.00 92.44 74 GLY A C 1
ATOM 597 O O . GLY A 1 74 ? -5.916 2.943 4.446 1.00 92.44 74 GLY A O 1
ATOM 598 N N . TYR A 1 75 ? -7.158 4.772 3.974 1.00 95.94 75 TYR A N 1
ATOM 599 C CA . TYR A 1 75 ? -6.654 4.965 2.613 1.00 95.94 75 TYR A CA 1
ATOM 600 C C . TYR A 1 75 ? -5.140 5.186 2.566 1.00 95.94 75 TYR A C 1
ATOM 602 O O . TYR A 1 75 ? -4.433 4.462 1.871 1.00 95.94 75 TYR A O 1
ATOM 610 N N . TYR A 1 76 ? -4.625 6.155 3.331 1.00 95.38 76 TYR A N 1
ATOM 611 C CA . TYR A 1 76 ? -3.193 6.458 3.328 1.00 95.38 76 TYR A CA 1
ATOM 612 C C . TYR A 1 76 ? -2.368 5.248 3.781 1.00 95.38 76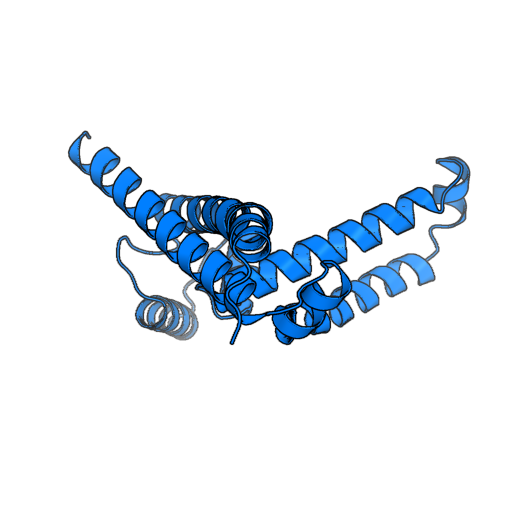 TYR A C 1
ATOM 614 O O . TYR A 1 76 ? -1.395 4.891 3.120 1.00 95.38 76 TYR A O 1
ATOM 622 N N . GLY A 1 77 ? -2.799 4.571 4.852 1.00 96.25 77 GLY A N 1
ATOM 623 C CA . GLY A 1 77 ? -2.132 3.365 5.329 1.00 96.25 77 GLY A CA 1
ATOM 624 C C . GLY A 1 77 ? -2.175 2.222 4.317 1.00 96.25 77 GLY A C 1
ATOM 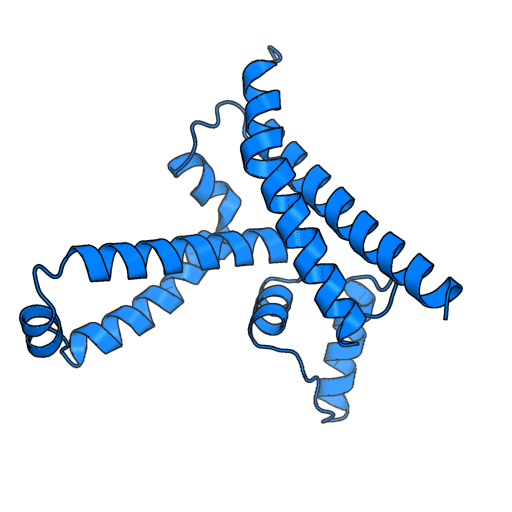625 O O . GLY A 1 77 ? -1.207 1.474 4.210 1.00 96.25 77 GLY A O 1
ATOM 626 N N . LEU A 1 78 ? -3.265 2.093 3.552 1.00 97.25 78 LEU A N 1
ATOM 627 C CA . LEU A 1 78 ? -3.386 1.092 2.493 1.00 97.25 78 LEU A CA 1
ATOM 628 C C . LEU A 1 78 ? -2.418 1.376 1.342 1.00 97.25 78 LEU A C 1
ATOM 630 O O . LEU A 1 78 ? -1.739 0.460 0.882 1.00 97.25 78 LEU A O 1
ATOM 634 N N . MET A 1 79 ? -2.329 2.634 0.900 1.00 98.12 79 MET A N 1
ATOM 635 C CA . MET A 1 79 ? -1.412 3.033 -0.169 1.00 98.12 79 MET A CA 1
ATOM 636 C C . MET A 1 79 ? 0.042 2.844 0.254 1.00 98.12 79 MET A C 1
ATOM 638 O O . MET A 1 79 ? 0.806 2.223 -0.477 1.00 98.12 79 MET A O 1
ATOM 642 N N . ALA A 1 80 ? 0.403 3.284 1.462 1.00 98.06 80 ALA A N 1
ATOM 643 C CA . ALA A 1 80 ? 1.744 3.096 2.001 1.00 98.06 80 ALA A CA 1
ATOM 644 C C . ALA A 1 80 ? 2.105 1.610 2.137 1.00 98.06 80 ALA A C 1
ATOM 646 O O . ALA A 1 80 ? 3.179 1.203 1.704 1.00 98.06 80 ALA A O 1
ATOM 647 N N . LEU A 1 81 ? 1.198 0.776 2.662 1.00 97.62 81 LEU A N 1
ATOM 648 C CA . LEU A 1 81 ? 1.422 -0.669 2.751 1.00 97.62 81 LEU A CA 1
ATOM 649 C C . LEU A 1 81 ? 1.575 -1.314 1.368 1.00 97.62 81 LEU A C 1
ATOM 651 O O . LEU A 1 81 ? 2.440 -2.166 1.193 1.00 97.62 81 LEU A O 1
ATOM 655 N N . SER A 1 82 ? 0.751 -0.914 0.398 1.00 97.62 82 SER A N 1
ATOM 656 C CA . SER A 1 82 ? 0.803 -1.454 -0.966 1.00 97.62 82 SER A CA 1
ATOM 657 C C . SER A 1 82 ? 2.109 -1.075 -1.660 1.00 97.62 82 SER A C 1
ATOM 659 O O . SER A 1 82 ? 2.736 -1.919 -2.291 1.00 97.62 82 SER A O 1
ATOM 661 N N . THR A 1 83 ? 2.561 0.172 -1.498 1.00 98.00 83 THR A N 1
ATOM 662 C CA . THR A 1 83 ? 3.862 0.624 -2.001 1.00 98.00 83 THR A CA 1
ATOM 663 C C . THR A 1 83 ? 5.007 -0.099 -1.315 1.00 98.00 83 THR A C 1
ATOM 665 O O . THR A 1 83 ? 5.894 -0.587 -2.002 1.00 98.00 83 THR A O 1
ATOM 668 N N . TYR A 1 84 ? 4.966 -0.233 0.012 1.00 97.38 84 TYR A N 1
ATOM 669 C CA . TYR A 1 84 ? 5.963 -0.994 0.760 1.00 97.38 84 TYR A CA 1
ATOM 670 C C . TYR A 1 84 ? 6.063 -2.436 0.245 1.00 97.38 84 TYR A C 1
ATOM 672 O O . TYR A 1 84 ? 7.146 -2.900 -0.083 1.00 97.38 84 TYR A O 1
ATOM 680 N N . ALA A 1 85 ? 4.926 -3.123 0.105 1.00 96.62 85 ALA A N 1
ATOM 681 C CA . ALA A 1 85 ? 4.886 -4.493 -0.397 1.00 96.62 85 ALA A CA 1
ATOM 682 C C . ALA A 1 85 ? 5.409 -4.607 -1.836 1.00 96.62 85 ALA A C 1
ATOM 684 O O . ALA A 1 85 ? 6.090 -5.575 -2.155 1.00 96.62 85 ALA A O 1
ATOM 685 N N . HIS A 1 86 ? 5.106 -3.632 -2.695 1.00 96.69 86 HIS A N 1
ATOM 686 C CA . HIS A 1 86 ? 5.604 -3.612 -4.065 1.00 96.69 86 HIS A CA 1
ATOM 687 C C . HIS A 1 86 ? 7.123 -3.406 -4.124 1.00 96.69 86 HIS A C 1
ATOM 689 O O . HIS A 1 86 ? 7.788 -4.145 -4.841 1.00 96.69 86 HIS A O 1
ATOM 695 N N . VAL A 1 87 ? 7.671 -2.458 -3.357 1.00 96.69 87 VAL A N 1
ATOM 696 C CA . VAL A 1 87 ? 9.121 -2.202 -3.321 1.00 96.69 87 VAL A CA 1
ATOM 697 C C . VAL A 1 87 ? 9.874 -3.423 -2.797 1.00 96.69 87 VAL A C 1
ATOM 699 O O . VAL A 1 87 ? 10.753 -3.923 -3.488 1.00 96.69 87 VAL A O 1
ATOM 702 N N . GLU A 1 88 ? 9.461 -3.974 -1.652 1.00 94.44 88 GLU A N 1
ATOM 703 C CA . GLU A 1 88 ? 10.070 -5.189 -1.086 1.00 94.44 88 GLU A CA 1
ATOM 704 C C . GLU A 1 88 ? 9.997 -6.369 -2.063 1.00 94.44 88 GLU A C 1
ATOM 706 O O . GLU A 1 88 ? 10.948 -7.130 -2.216 1.00 94.44 88 GLU A O 1
ATOM 711 N N . PHE A 1 89 ? 8.866 -6.531 -2.757 1.00 94.19 89 PHE A N 1
ATOM 712 C CA . PHE A 1 89 ? 8.720 -7.588 -3.751 1.00 94.19 89 PHE A CA 1
ATOM 713 C C . PHE A 1 89 ? 9.690 -7.410 -4.923 1.00 94.19 89 PHE A C 1
ATOM 715 O O . PHE A 1 89 ? 10.286 -8.393 -5.357 1.00 94.19 89 PHE A O 1
ATOM 722 N N . MET A 1 90 ? 9.855 -6.182 -5.425 1.00 93.25 90 MET A N 1
ATOM 723 C CA . MET A 1 90 ? 10.787 -5.895 -6.516 1.00 93.25 90 MET A CA 1
ATOM 724 C C . MET A 1 90 ? 12.237 -6.126 -6.093 1.00 93.25 90 MET A C 1
ATOM 726 O O . MET A 1 90 ? 12.973 -6.758 -6.838 1.00 93.25 90 MET A O 1
ATOM 730 N N . GLU A 1 91 ? 12.629 -5.715 -4.888 1.00 90.44 91 GLU A N 1
ATOM 731 C CA . GLU A 1 91 ? 13.979 -5.965 -4.370 1.00 90.44 91 GLU A CA 1
ATOM 732 C C . GLU A 1 91 ? 14.275 -7.454 -4.218 1.00 90.44 91 GLU A C 1
ATOM 734 O O . GLU A 1 91 ? 15.321 -7.932 -4.653 1.00 90.44 91 GLU A O 1
ATOM 739 N N . VAL A 1 92 ? 13.334 -8.216 -3.656 1.00 87.81 92 VAL A N 1
ATOM 740 C CA . VAL A 1 92 ? 13.473 -9.671 -3.541 1.00 87.81 92 VAL A CA 1
ATOM 741 C C . VAL A 1 92 ? 13.536 -10.316 -4.928 1.00 87.81 92 VAL A C 1
ATOM 743 O O . VAL A 1 92 ? 14.357 -11.202 -5.161 1.00 87.81 92 VAL A O 1
ATOM 746 N N . TYR A 1 93 ? 12.698 -9.870 -5.864 1.00 89.12 93 TYR A N 1
ATOM 747 C CA . TYR A 1 93 ? 12.698 -10.357 -7.240 1.00 89.12 93 TYR A CA 1
ATOM 748 C C . T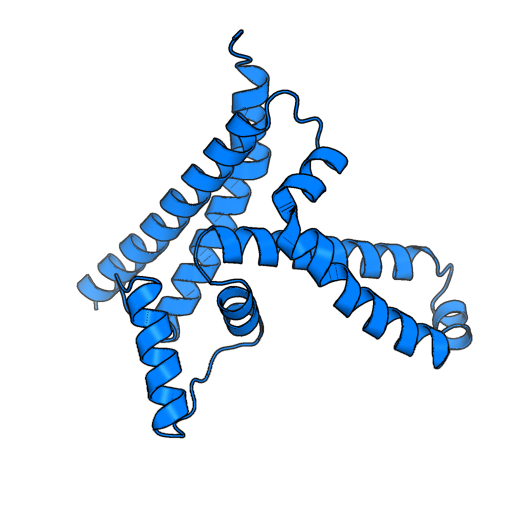YR A 1 93 ? 14.035 -10.081 -7.948 1.00 89.12 93 TYR A C 1
ATOM 750 O O . TYR A 1 93 ? 14.622 -10.997 -8.524 1.00 89.12 93 TYR A O 1
ATOM 758 N N . GLU A 1 94 ? 14.553 -8.856 -7.860 1.00 86.62 94 GLU A N 1
ATOM 759 C CA . GLU A 1 94 ? 15.841 -8.457 -8.435 1.00 86.62 94 GLU A CA 1
ATOM 760 C C . GLU A 1 94 ? 17.011 -9.202 -7.789 1.00 86.62 94 GLU A C 1
ATOM 762 O O . GLU A 1 94 ? 17.899 -9.688 -8.491 1.00 86.62 94 GLU A O 1
ATOM 767 N N . PHE A 1 95 ? 16.984 -9.369 -6.466 1.00 81.88 95 PHE A N 1
ATOM 768 C CA . PHE A 1 95 ? 17.954 -10.179 -5.741 1.00 81.88 95 PHE A CA 1
ATOM 769 C C . PHE A 1 95 ? 18.014 -11.602 -6.308 1.00 81.88 95 PHE A C 1
ATOM 771 O O . PHE A 1 95 ? 19.103 -12.077 -6.620 1.00 81.88 95 PHE A O 1
ATOM 778 N N . PHE A 1 96 ? 16.871 -12.256 -6.544 1.00 81.44 96 PHE A N 1
ATOM 779 C CA . PHE A 1 96 ? 16.855 -13.598 -7.134 1.00 81.44 96 PHE A CA 1
ATOM 780 C C . PHE A 1 96 ? 17.300 -13.643 -8.604 1.00 81.44 96 PHE A C 1
ATOM 782 O O . PHE A 1 96 ? 17.942 -14.616 -8.997 1.00 81.44 96 PHE A O 1
ATOM 789 N N . LEU A 1 97 ? 17.021 -12.611 -9.408 1.00 82.44 97 LEU A N 1
ATOM 790 C CA . LEU A 1 97 ? 17.490 -12.541 -10.800 1.00 82.44 97 LEU A CA 1
ATOM 791 C C . LEU A 1 97 ? 19.012 -12.406 -10.923 1.00 82.44 97 LEU A C 1
ATOM 793 O O . LEU A 1 97 ? 19.588 -12.839 -11.922 1.00 82.44 97 LEU A O 1
ATOM 797 N N . ASN A 1 98 ? 19.667 -11.828 -9.917 1.00 76.38 98 ASN A N 1
ATOM 798 C CA . ASN A 1 98 ? 21.117 -11.651 -9.915 1.00 76.38 98 ASN A CA 1
ATOM 799 C C . ASN A 1 98 ? 21.889 -12.964 -9.684 1.00 76.38 98 ASN A C 1
ATOM 801 O O . ASN A 1 98 ? 23.102 -13.005 -9.900 1.00 76.38 98 ASN A O 1
ATOM 805 N N . PHE A 1 99 ? 21.212 -14.058 -9.313 1.00 78.44 99 PHE A N 1
ATOM 806 C CA . PHE A 1 99 ? 21.833 -15.374 -9.177 1.00 78.44 99 PHE A CA 1
ATOM 807 C C . PHE A 1 99 ? 21.602 -16.235 -10.420 1.00 78.44 99 PHE A C 1
ATOM 809 O O . PHE A 1 99 ? 20.485 -16.620 -10.749 1.00 78.44 99 PHE A O 1
ATOM 816 N N . SER A 1 100 ? 22.692 -16.629 -11.080 1.00 71.50 100 SER A N 1
ATOM 817 C CA . SER A 1 100 ? 22.650 -17.528 -12.242 1.00 71.50 100 SER A CA 1
ATOM 818 C C . SER A 1 100 ? 22.422 -19.009 -11.888 1.00 71.50 100 SER A C 1
ATOM 820 O O . SER A 1 100 ? 22.166 -19.813 -12.782 1.00 71.50 100 SER A O 1
ATOM 822 N N . SER A 1 101 ? 22.528 -19.394 -10.606 1.00 73.06 101 SER A N 1
ATOM 823 C CA . SER A 1 101 ? 22.294 -20.756 -10.090 1.00 73.06 101 SER A CA 1
ATOM 824 C C . SER A 1 101 ? 22.124 -20.762 -8.559 1.00 73.06 101 SER A C 1
ATOM 826 O O . SER A 1 101 ? 22.659 -19.891 -7.875 1.00 73.06 101 SER A O 1
ATOM 828 N N . ILE A 1 102 ? 21.453 -21.784 -8.005 1.00 73.50 102 ILE A N 1
ATOM 829 C CA . ILE A 1 102 ? 21.291 -22.008 -6.549 1.00 73.50 102 ILE A CA 1
ATOM 830 C C . ILE A 1 102 ? 22.648 -22.202 -5.847 1.00 73.50 102 ILE A C 1
ATOM 832 O O . ILE A 1 102 ? 22.810 -21.788 -4.703 1.00 73.50 102 ILE A O 1
ATOM 836 N N . ALA A 1 103 ? 23.639 -22.784 -6.530 1.00 74.06 103 ALA A N 1
ATOM 837 C CA . ALA A 1 103 ? 24.991 -22.915 -5.980 1.00 74.06 103 ALA A CA 1
ATOM 838 C C . ALA A 1 103 ? 25.645 -21.538 -5.770 1.00 74.06 103 ALA A C 1
ATOM 840 O O . ALA A 1 103 ? 26.133 -21.242 -4.684 1.00 74.06 103 ALA A O 1
ATOM 841 N N . ASN A 1 104 ? 25.532 -20.652 -6.767 1.00 74.25 104 ASN A N 1
ATOM 842 C CA . ASN A 1 104 ? 26.037 -19.280 -6.673 1.00 74.25 104 ASN A CA 1
ATOM 843 C C . ASN A 1 104 ? 25.309 -18.472 -5.591 1.00 74.25 104 ASN A C 1
ATOM 845 O O . ASN A 1 104 ? 25.918 -17.614 -4.966 1.00 74.25 104 ASN A O 1
ATOM 849 N N . PHE A 1 105 ? 24.026 -18.752 -5.353 1.00 73.88 105 PHE A N 1
ATOM 850 C CA . PHE A 1 105 ? 23.264 -18.152 -4.260 1.00 73.88 105 PHE A CA 1
ATOM 851 C C . PHE A 1 105 ? 23.820 -18.544 -2.884 1.00 73.88 105 PHE A C 1
ATOM 853 O O . PHE A 1 105 ? 24.081 -17.667 -2.066 1.00 73.88 105 PHE A O 1
ATOM 860 N N . ILE A 1 106 ? 24.058 -19.836 -2.634 1.00 75.25 106 ILE A N 1
ATOM 861 C CA . ILE A 1 106 ? 24.589 -20.313 -1.344 1.00 75.25 106 ILE A CA 1
ATOM 862 C C . ILE A 1 106 ? 25.996 -19.754 -1.086 1.00 75.25 106 ILE A C 1
ATOM 864 O O . ILE A 1 106 ? 26.279 -19.330 0.032 1.00 75.25 106 ILE A O 1
ATOM 868 N N . ASP A 1 107 ? 26.838 -19.679 -2.119 1.00 75.69 107 ASP A N 1
ATOM 869 C CA . ASP A 1 107 ? 28.205 -19.155 -2.002 1.00 75.69 107 ASP A CA 1
ATOM 870 C C . ASP A 1 107 ? 28.254 -17.628 -1.795 1.00 75.69 107 ASP A C 1
ATOM 872 O O . ASP A 1 107 ? 29.203 -17.108 -1.206 1.00 75.69 107 ASP A O 1
ATOM 876 N N . GLN A 1 108 ? 27.239 -16.893 -2.265 1.00 72.44 108 GLN A N 1
ATOM 877 C CA . GLN A 1 108 ? 27.176 -15.427 -2.186 1.00 72.44 108 GLN A CA 1
ATOM 878 C C . GLN A 1 108 ? 26.297 -14.892 -1.047 1.00 72.44 108 GLN A C 1
ATOM 880 O O . GLN A 1 108 ? 26.374 -13.694 -0.746 1.00 72.44 108 GLN A O 1
ATOM 885 N N . ILE A 1 109 ? 25.498 -15.737 -0.377 1.00 78.94 109 ILE A N 1
ATOM 886 C CA . ILE A 1 109 ? 24.836 -15.367 0.882 1.00 78.94 109 ILE A CA 1
ATOM 887 C C . ILE A 1 109 ? 25.914 -15.153 1.944 1.00 78.94 109 ILE A C 1
ATOM 889 O O . ILE A 1 109 ? 26.332 -16.045 2.678 1.00 78.94 109 ILE A O 1
ATOM 893 N N . SER A 1 110 ? 26.374 -13.913 2.019 1.00 80.81 110 SER A N 1
ATOM 894 C CA . SER A 1 110 ? 27.263 -13.440 3.063 1.00 80.81 110 SER A CA 1
ATOM 895 C C . SER A 1 110 ? 26.453 -12.828 4.202 1.00 80.81 110 SER A C 1
ATOM 897 O O . SER A 1 110 ? 25.330 -12.351 4.019 1.00 80.81 110 SER A O 1
ATOM 899 N N . PHE A 1 111 ? 27.057 -12.761 5.388 1.00 83.44 111 PHE A N 1
ATOM 900 C CA . PHE A 1 111 ? 26.507 -11.973 6.492 1.00 83.44 111 PHE A CA 1
ATOM 901 C C . PHE A 1 111 ? 26.215 -10.521 6.062 1.00 83.44 111 PHE A C 1
ATOM 903 O O . PHE A 1 111 ? 25.195 -9.958 6.449 1.00 83.44 111 PHE A O 1
ATOM 910 N N . GLY A 1 112 ? 27.059 -9.946 5.196 1.00 84.12 112 GLY A N 1
ATOM 911 C CA . GLY A 1 112 ? 26.847 -8.617 4.619 1.00 84.12 112 GLY A CA 1
ATOM 912 C C . GLY A 1 112 ? 25.587 -8.519 3.757 1.00 84.12 112 GLY A C 1
ATOM 913 O O . GLY A 1 112 ? 24.861 -7.540 3.881 1.00 84.12 112 GLY A O 1
ATOM 914 N N . ALA A 1 113 ? 25.279 -9.540 2.951 1.00 81.62 113 ALA A N 1
ATOM 915 C CA . ALA A 1 113 ? 24.055 -9.578 2.147 1.00 81.62 113 ALA A CA 1
ATOM 916 C C . ALA A 1 113 ? 22.794 -9.604 3.029 1.00 81.62 113 ALA A C 1
ATOM 918 O O . ALA A 1 113 ? 21.841 -8.877 2.767 1.00 81.62 113 ALA A O 1
ATOM 919 N N . ILE A 1 114 ? 22.810 -10.380 4.119 1.00 82.75 114 ILE A N 1
ATOM 920 C CA . ILE A 1 114 ? 21.689 -10.439 5.073 1.00 82.75 114 ILE A CA 1
ATOM 921 C C . ILE A 1 114 ? 21.505 -9.093 5.784 1.00 82.75 114 ILE A C 1
ATOM 923 O O . ILE A 1 114 ? 20.382 -8.610 5.915 1.00 82.75 114 ILE A O 1
ATOM 927 N N . VAL A 1 115 ? 22.599 -8.473 6.238 1.00 86.62 115 VAL A N 1
ATOM 928 C CA . VAL A 1 115 ? 22.551 -7.139 6.858 1.00 86.62 115 VAL A CA 1
ATOM 929 C C . VAL A 1 115 ? 22.051 -6.089 5.860 1.00 86.62 115 VAL A C 1
ATOM 931 O O . VAL A 1 115 ? 21.247 -5.245 6.246 1.00 86.62 115 VAL A O 1
ATOM 934 N N . GLY A 1 116 ? 22.468 -6.174 4.594 1.00 86.94 116 GLY A N 1
ATOM 935 C CA . GLY A 1 116 ? 21.987 -5.325 3.502 1.00 86.94 116 GLY A CA 1
ATOM 936 C C . GLY A 1 116 ? 20.472 -5.396 3.343 1.00 86.94 116 GLY A C 1
ATOM 937 O O . GLY A 1 116 ? 19.814 -4.378 3.508 1.00 86.94 116 GLY A O 1
ATOM 938 N N . LEU A 1 117 ? 19.913 -6.603 3.195 1.00 84.88 117 LEU A N 1
ATOM 939 C CA . LEU A 1 117 ? 18.460 -6.804 3.083 1.00 84.88 117 LEU A CA 1
ATOM 940 C C . LEU A 1 117 ? 17.683 -6.185 4.254 1.00 84.88 117 LEU A C 1
ATOM 942 O O . LEU A 1 117 ? 16.620 -5.606 4.064 1.00 84.88 117 LEU A O 1
ATOM 946 N N . ILE A 1 118 ? 18.214 -6.273 5.478 1.00 87.81 118 ILE A N 1
ATOM 947 C CA . ILE A 1 118 ? 17.576 -5.655 6.648 1.00 87.81 118 ILE A CA 1
ATOM 948 C C . ILE A 1 118 ? 17.587 -4.125 6.531 1.00 87.81 118 ILE A C 1
ATOM 950 O O . ILE A 1 118 ? 16.573 -3.488 6.817 1.00 87.81 118 ILE A O 1
ATOM 954 N N . ILE A 1 119 ? 18.724 -3.533 6.150 1.00 91.25 119 ILE A N 1
ATOM 955 C CA . ILE A 1 119 ? 18.859 -2.081 5.968 1.00 91.25 119 ILE A CA 1
ATOM 956 C C . ILE A 1 119 ? 17.927 -1.599 4.852 1.00 91.25 119 ILE A C 1
ATOM 958 O O . ILE A 1 119 ? 17.196 -0.629 5.061 1.00 91.25 119 ILE A O 1
ATOM 962 N N . ASP A 1 120 ? 17.901 -2.301 3.722 1.00 91.75 120 ASP A N 1
ATOM 963 C CA . ASP A 1 120 ? 17.057 -1.984 2.571 1.00 91.75 120 ASP A CA 1
ATOM 964 C C . ASP A 1 120 ? 15.574 -2.032 2.962 1.00 91.75 120 ASP A C 1
ATOM 966 O O . ASP A 1 120 ? 14.847 -1.058 2.752 1.00 91.75 120 ASP A O 1
ATOM 970 N N . SER A 1 121 ? 15.150 -3.045 3.730 1.00 90.12 121 SER A N 1
ATOM 971 C CA . SER A 1 121 ? 13.780 -3.097 4.252 1.00 90.12 121 SER A CA 1
ATOM 972 C C . SER A 1 121 ? 13.401 -1.909 5.151 1.00 90.12 121 SER A C 1
ATOM 974 O O . SER A 1 121 ? 12.229 -1.519 5.211 1.00 90.12 121 SER A O 1
ATOM 976 N N . PHE A 1 122 ? 14.354 -1.299 5.868 1.00 92.44 122 PHE A N 1
ATOM 977 C CA . PHE A 1 122 ? 14.094 -0.049 6.593 1.00 92.44 122 PHE A CA 1
ATOM 978 C C . PHE A 1 122 ? 13.996 1.151 5.647 1.00 92.44 122 PHE A C 1
ATOM 980 O O . PHE A 1 122 ? 13.120 2.001 5.834 1.00 92.44 122 PHE A O 1
ATOM 987 N N . LEU A 1 123 ? 14.858 1.228 4.631 1.00 94.88 123 LEU A N 1
ATOM 988 C CA . LEU A 1 123 ? 14.838 2.300 3.633 1.00 94.88 123 LEU A CA 1
ATOM 989 C C . LEU A 1 123 ? 13.556 2.276 2.790 1.00 94.88 123 LEU A C 1
ATOM 991 O O . LEU A 1 123 ? 13.039 3.343 2.455 1.00 94.88 123 LEU A O 1
ATOM 995 N N . ASN A 1 124 ? 12.960 1.102 2.580 1.00 95.31 124 ASN A N 1
ATOM 996 C CA . ASN A 1 124 ? 11.676 0.912 1.897 1.00 95.31 124 ASN A CA 1
ATOM 997 C C . ASN A 1 124 ? 10.483 1.582 2.575 1.00 95.31 124 ASN A C 1
ATOM 999 O O . ASN A 1 124 ? 9.445 1.815 1.946 1.00 95.31 124 ASN A O 1
ATOM 1003 N N . LEU A 1 125 ? 10.614 1.977 3.842 1.00 95.31 125 LEU A N 1
ATOM 1004 C CA . LEU A 1 125 ? 9.609 2.813 4.491 1.00 95.31 125 LEU A CA 1
ATOM 1005 C C . LEU A 1 125 ? 9.524 4.205 3.851 1.00 95.31 125 LEU A C 1
ATOM 1007 O O . LEU A 1 125 ? 8.446 4.795 3.828 1.00 95.31 125 LEU A O 1
ATOM 1011 N N . ILE A 1 126 ? 10.618 4.732 3.296 1.00 96.12 126 ILE A N 1
ATOM 1012 C CA . ILE A 1 126 ? 10.649 6.059 2.671 1.00 96.12 126 ILE A CA 1
ATOM 1013 C C . ILE A 1 126 ? 9.719 6.126 1.448 1.00 96.12 126 ILE A C 1
ATOM 1015 O O . ILE A 1 126 ? 8.821 6.978 1.454 1.00 96.12 126 ILE A O 1
ATOM 1019 N N . PRO A 1 127 ? 9.853 5.263 0.415 1.00 96.81 127 PRO A N 1
ATOM 1020 C CA . PRO A 1 127 ? 8.919 5.264 -0.707 1.00 96.81 127 PRO A CA 1
ATOM 1021 C C . PRO A 1 127 ? 7.496 4.917 -0.267 1.00 96.81 127 PRO A C 1
ATOM 1023 O O . PRO A 1 127 ? 6.555 5.460 -0.833 1.00 96.81 127 PRO A O 1
ATOM 1026 N N . ALA A 1 128 ? 7.311 4.102 0.777 1.00 97.31 128 ALA A N 1
ATOM 1027 C CA . ALA A 1 128 ? 5.989 3.825 1.334 1.00 97.31 128 ALA A CA 1
ATOM 1028 C C . ALA A 1 128 ? 5.307 5.085 1.901 1.00 97.31 128 ALA A C 1
ATOM 1030 O O . ALA A 1 128 ? 4.170 5.388 1.543 1.00 97.31 128 ALA A O 1
ATOM 1031 N N . PHE A 1 129 ? 5.994 5.869 2.739 1.00 96.56 129 PHE A N 1
ATOM 1032 C CA . PHE A 1 129 ? 5.456 7.131 3.269 1.00 96.56 129 PHE A CA 1
ATOM 1033 C C . PHE A 1 129 ? 5.298 8.208 2.188 1.00 96.56 129 PHE A C 1
ATOM 1035 O O . PHE A 1 129 ? 4.412 9.064 2.273 1.00 96.56 129 PHE A O 1
ATOM 1042 N N . THR A 1 130 ? 6.130 8.154 1.150 1.00 96.75 130 THR A N 1
ATOM 1043 C CA . THR A 1 130 ? 6.119 9.092 0.021 1.00 96.75 130 THR A CA 1
ATOM 1044 C C . THR A 1 130 ? 5.556 8.461 -1.252 1.00 96.75 130 THR A C 1
ATOM 1046 O O . THR A 1 130 ? 5.966 8.808 -2.357 1.00 96.75 130 THR A O 1
ATOM 1049 N N . TRP A 1 131 ? 4.577 7.558 -1.124 1.00 96.88 131 TRP A N 1
ATOM 1050 C CA . TRP A 1 131 ? 4.044 6.770 -2.244 1.00 96.88 131 TRP A CA 1
ATOM 1051 C C . TRP A 1 131 ? 3.573 7.623 -3.431 1.00 96.88 131 TRP A C 1
ATOM 1053 O O . TRP A 1 131 ? 3.707 7.224 -4.586 1.00 96.88 131 TRP A O 1
ATOM 1063 N N . PHE A 1 132 ? 3.070 8.829 -3.165 1.00 94.69 132 PHE A N 1
ATOM 1064 C CA . PHE A 1 132 ? 2.634 9.784 -4.187 1.00 94.69 132 PHE A CA 1
ATOM 1065 C C . PHE A 1 132 ? 3.793 10.336 -5.035 1.00 94.69 132 PHE A C 1
ATOM 1067 O O . PHE A 1 132 ? 3.555 10.811 -6.139 1.00 94.69 132 PHE A O 1
ATOM 1074 N N . LEU A 1 133 ? 5.037 10.254 -4.550 1.00 95.62 133 LEU A N 1
ATOM 1075 C CA . LEU A 1 133 ? 6.266 10.526 -5.306 1.00 95.62 133 LEU A CA 1
ATOM 1076 C C . LEU A 1 133 ? 6.856 9.260 -5.938 1.00 95.62 133 LEU A C 1
ATOM 1078 O O . LEU A 1 133 ? 7.643 9.355 -6.879 1.00 95.62 133 LEU A O 1
ATOM 1082 N N . TYR A 1 134 ? 6.512 8.085 -5.409 1.00 96.44 134 TYR A N 1
ATOM 1083 C CA . TYR A 1 134 ? 6.992 6.798 -5.899 1.00 96.44 134 TYR A CA 1
ATOM 1084 C C . TYR A 1 134 ? 6.291 6.387 -7.198 1.00 96.44 134 TYR A C 1
ATOM 1086 O O . TYR A 1 134 ? 6.946 6.197 -8.219 1.00 96.44 134 TYR A O 1
ATOM 1094 N N . TRP A 1 135 ? 4.958 6.297 -7.194 1.00 96.12 135 TRP A N 1
ATOM 1095 C CA . TRP A 1 135 ? 4.208 5.766 -8.337 1.00 96.12 135 TRP A CA 1
ATOM 1096 C C . TRP A 1 135 ? 4.355 6.555 -9.647 1.00 96.12 135 TRP A C 1
ATOM 1098 O O . TRP A 1 135 ? 4.387 5.904 -10.692 1.00 96.12 135 TRP A O 1
ATOM 1108 N N . PRO A 1 136 ? 4.519 7.895 -9.653 1.00 95.06 136 PRO A N 1
ATOM 1109 C CA . PRO A 1 136 ? 4.817 8.631 -10.885 1.00 95.06 136 PRO A CA 1
ATOM 1110 C C . PRO A 1 136 ? 6.145 8.242 -11.552 1.00 95.06 136 PRO A C 1
ATOM 1112 O O . PRO A 1 136 ? 6.356 8.570 -12.714 1.00 95.06 136 PRO A O 1
ATOM 1115 N N . LYS A 1 137 ? 7.052 7.557 -10.837 1.00 94.44 137 LYS A N 1
ATOM 1116 C CA . LYS A 1 137 ? 8.291 7.005 -11.412 1.00 94.44 137 LYS A CA 1
ATOM 1117 C C . LYS A 1 137 ? 8.061 5.666 -12.118 1.00 94.44 137 LYS A C 1
ATOM 1119 O O . LYS A 1 137 ? 8.876 5.275 -12.943 1.00 94.44 137 LYS A O 1
ATOM 1124 N N . ILE A 1 138 ? 6.976 4.971 -11.775 1.00 93.19 138 ILE A N 1
ATOM 1125 C CA . ILE A 1 138 ? 6.629 3.640 -12.291 1.00 93.19 138 ILE A CA 1
ATOM 1126 C C . ILE A 1 138 ? 5.622 3.744 -13.439 1.00 93.19 138 ILE A C 1
ATOM 1128 O O . ILE A 1 138 ? 5.741 3.049 -14.445 1.00 93.19 138 ILE A O 1
ATOM 1132 N N . PHE A 1 139 ? 4.635 4.632 -13.309 1.00 92.06 139 PHE A N 1
ATOM 1133 C CA . PHE A 1 139 ? 3.603 4.849 -14.316 1.00 92.06 139 PHE A CA 1
ATOM 1134 C C . PHE A 1 139 ? 3.710 6.243 -14.922 1.00 92.06 139 PHE A C 1
ATOM 1136 O O . PHE A 1 139 ? 3.988 7.220 -14.232 1.00 92.06 139 PHE A O 1
ATOM 1143 N N . ILE A 1 140 ? 3.398 6.348 -16.214 1.00 89.06 140 ILE A N 1
ATOM 1144 C CA . ILE A 1 140 ? 3.286 7.639 -16.894 1.00 89.06 140 ILE A CA 1
ATOM 1145 C C . ILE A 1 140 ? 1.997 8.324 -16.416 1.00 89.06 140 ILE A C 1
ATOM 1147 O O . ILE A 1 140 ? 0.906 8.026 -16.907 1.00 89.06 140 ILE A O 1
ATOM 1151 N N . MET A 1 141 ? 2.139 9.230 -15.446 1.00 92.31 141 MET A N 1
ATOM 1152 C CA . MET A 1 141 ? 1.057 10.034 -14.875 1.00 92.31 141 MET A CA 1
ATOM 1153 C C . MET A 1 141 ? 1.205 11.488 -15.331 1.00 92.31 141 MET A C 1
ATOM 1155 O O . MET A 1 141 ? 2.024 12.225 -14.787 1.00 92.31 141 MET A O 1
ATOM 1159 N N . HIS A 1 142 ? 0.418 11.921 -16.316 1.00 88.94 142 HIS A N 1
ATOM 1160 C CA . HIS A 1 142 ? 0.418 13.327 -16.736 1.00 88.94 142 HIS A CA 1
ATOM 1161 C C . HIS A 1 142 ? -0.374 14.179 -15.742 1.00 88.94 142 HIS A C 1
ATOM 1163 O O . HIS A 1 142 ? 0.000 15.313 -15.448 1.00 88.94 142 HIS A O 1
ATOM 1169 N N . GLN A 1 143 ? -1.460 13.623 -15.198 1.00 90.44 143 GLN A N 1
ATOM 1170 C CA . GLN A 1 143 ? -2.334 14.289 -14.238 1.00 90.44 143 GLN A CA 1
ATOM 1171 C C . GLN A 1 143 ? -2.527 13.411 -12.998 1.00 90.44 143 GLN A C 1
ATOM 1173 O O . GLN A 1 143 ? -3.483 12.643 -12.894 1.00 90.44 143 GLN A O 1
ATOM 1178 N N . GLY A 1 144 ? -1.632 13.548 -12.012 1.00 91.56 144 GLY A N 1
ATOM 1179 C CA . GLY A 1 144 ? -1.642 12.738 -10.782 1.00 91.56 144 GLY A CA 1
ATOM 1180 C C . GLY A 1 144 ? -2.972 12.748 -10.008 1.00 91.56 144 GLY A C 1
ATOM 1181 O O . GLY A 1 144 ? -3.287 11.785 -9.313 1.00 91.56 144 GLY A O 1
ATOM 1182 N N . TRP A 1 145 ? -3.801 13.783 -10.178 1.00 93.56 145 TRP A N 1
ATOM 1183 C CA . TRP A 1 145 ? -5.131 13.871 -9.567 1.00 93.56 145 TRP A CA 1
ATOM 1184 C C . TRP A 1 145 ? -6.114 12.806 -10.065 1.00 93.56 145 TRP A C 1
ATOM 1186 O O . TRP A 1 145 ? -6.943 12.355 -9.280 1.00 93.56 145 TRP A O 1
ATOM 1196 N N . TYR A 1 146 ? -6.016 12.360 -11.323 1.00 94.94 146 TYR A N 1
ATOM 1197 C CA . TYR A 1 146 ? -6.853 11.264 -11.830 1.00 94.94 146 TYR A CA 1
ATOM 1198 C C . TYR A 1 146 ? -6.515 9.948 -11.140 1.00 94.94 146 TYR A C 1
ATOM 1200 O O . TYR A 1 146 ? -7.410 9.219 -10.722 1.00 94.94 146 TYR A O 1
ATOM 1208 N N . TRP A 1 147 ? -5.223 9.684 -10.958 1.00 96.81 147 TRP A N 1
ATOM 1209 C CA . TRP A 1 147 ? -4.714 8.504 -10.268 1.00 96.81 147 TRP A CA 1
ATOM 1210 C C . TRP A 1 147 ? -5.101 8.518 -8.795 1.00 96.81 147 TRP A C 1
ATOM 1212 O O . TRP A 1 147 ? -5.659 7.537 -8.313 1.00 96.81 147 TRP A O 1
ATOM 1222 N N . LEU A 1 148 ? -4.903 9.656 -8.119 1.00 96.50 148 LEU A N 1
ATOM 1223 C CA . LEU A 1 148 ? -5.317 9.850 -6.731 1.00 96.50 148 LEU A CA 1
ATOM 1224 C C . LEU A 1 148 ? -6.828 9.664 -6.557 1.00 96.50 148 LEU A C 1
ATOM 1226 O O . LEU A 1 148 ? -7.258 8.978 -5.633 1.00 96.50 148 LEU A O 1
ATOM 1230 N N . GLY A 1 149 ? -7.631 10.273 -7.433 1.00 97.06 149 GLY A N 1
ATOM 1231 C CA . GLY A 1 149 ? -9.086 10.157 -7.401 1.00 97.06 149 GLY A CA 1
ATOM 1232 C C . GLY A 1 149 ? -9.551 8.723 -7.645 1.00 97.06 149 GLY A C 1
ATOM 1233 O O . GLY A 1 149 ? -10.404 8.225 -6.912 1.00 97.06 149 GLY A O 1
ATOM 1234 N N . ALA A 1 150 ? -8.952 8.034 -8.618 1.00 97.81 150 ALA A N 1
ATOM 1235 C CA . ALA A 1 150 ? -9.275 6.651 -8.937 1.00 97.81 150 ALA A CA 1
ATOM 1236 C C . ALA A 1 150 ? -8.945 5.690 -7.785 1.00 97.81 150 ALA A C 1
ATOM 1238 O O . ALA A 1 150 ? -9.813 4.914 -7.389 1.00 97.81 150 ALA A O 1
ATOM 1239 N N . SER A 1 151 ? -7.740 5.749 -7.207 1.00 98.06 151 SER A N 1
ATOM 1240 C CA . SER A 1 151 ? -7.380 4.893 -6.067 1.00 98.06 151 SER A CA 1
ATOM 1241 C C . SER A 1 151 ? -8.194 5.228 -4.819 1.00 98.06 151 SER A C 1
ATOM 1243 O O . SER A 1 151 ? -8.597 4.322 -4.093 1.00 98.06 151 SER A O 1
ATOM 1245 N N . TYR A 1 152 ? -8.502 6.505 -4.577 1.00 98.12 152 TYR A N 1
ATOM 1246 C CA . TYR A 1 152 ? -9.361 6.913 -3.464 1.00 98.12 152 TYR A CA 1
ATOM 1247 C C . TYR A 1 152 ? -10.793 6.382 -3.613 1.00 98.12 152 TYR A C 1
ATOM 1249 O O . TYR A 1 152 ? -11.350 5.830 -2.662 1.00 98.12 152 TYR A O 1
ATOM 1257 N N . ALA A 1 153 ? -11.375 6.486 -4.812 1.00 98.25 153 ALA A N 1
ATOM 1258 C CA . ALA A 1 153 ? -12.680 5.904 -5.114 1.00 98.25 153 ALA A CA 1
ATOM 1259 C C . ALA A 1 153 ? -12.657 4.376 -4.964 1.00 98.25 153 ALA A C 1
ATOM 1261 O O . ALA A 1 153 ? -13.548 3.806 -4.336 1.00 98.25 153 ALA A O 1
ATOM 1262 N N . GLY A 1 154 ? -11.603 3.723 -5.465 1.00 98.44 154 GLY A N 1
ATOM 1263 C CA . GLY A 1 154 ? -11.388 2.287 -5.310 1.00 98.44 154 GLY A CA 1
ATOM 1264 C C . GLY A 1 154 ? -11.344 1.862 -3.844 1.00 98.44 154 GLY A C 1
ATOM 1265 O O . GLY A 1 154 ? -12.053 0.941 -3.448 1.00 98.44 154 GLY A O 1
ATOM 1266 N N . TYR A 1 155 ? -10.586 2.576 -3.010 1.00 98.12 155 TYR A N 1
ATOM 1267 C CA . TYR A 1 155 ? -10.504 2.316 -1.573 1.00 98.12 155 TYR A CA 1
ATOM 1268 C C . TYR A 1 155 ? -11.871 2.349 -0.887 1.00 98.12 155 TYR A C 1
ATOM 1270 O O . TYR A 1 155 ? -12.211 1.425 -0.143 1.00 98.12 155 TYR A O 1
ATOM 1278 N N . HIS A 1 156 ? -12.657 3.400 -1.135 1.00 96.94 156 HIS A N 1
ATOM 1279 C CA . HIS A 1 156 ? -13.984 3.539 -0.535 1.00 96.94 156 HIS A CA 1
ATOM 1280 C C . HIS A 1 156 ? -14.935 2.462 -1.026 1.00 96.94 156 HIS A C 1
ATOM 1282 O O . HIS A 1 156 ? -15.627 1.850 -0.219 1.00 96.94 156 HIS A O 1
ATOM 1288 N N . PHE A 1 157 ? -14.919 2.183 -2.329 1.00 97.94 157 PHE A N 1
ATOM 1289 C CA . PHE A 1 157 ? -15.747 1.142 -2.920 1.00 97.94 157 PHE A CA 1
ATOM 1290 C C . PHE A 1 157 ? -15.422 -0.243 -2.345 1.00 97.94 157 PHE A C 1
ATOM 1292 O O . PHE A 1 157 ? -16.321 -0.944 -1.889 1.00 97.94 157 PHE A O 1
ATOM 1299 N N . GLY A 1 158 ? -14.142 -0.618 -2.283 1.00 97.75 158 GLY A N 1
ATOM 1300 C CA . GLY A 1 158 ? -13.712 -1.894 -1.708 1.00 97.75 158 GLY A CA 1
ATOM 1301 C C . GLY A 1 158 ? -14.046 -2.020 -0.220 1.00 97.75 158 GLY A C 1
ATOM 1302 O O . GLY A 1 158 ? -14.571 -3.045 0.214 1.00 97.75 158 GLY A O 1
ATOM 1303 N N . SER A 1 159 ? -13.814 -0.958 0.557 1.00 95.94 159 SER A N 1
ATOM 1304 C CA . SER A 1 159 ? -14.154 -0.926 1.988 1.00 95.94 159 SER A CA 1
ATOM 1305 C C . SER A 1 159 ? -15.665 -1.030 2.219 1.00 95.94 159 SER A C 1
ATOM 1307 O O . SER A 1 159 ? -16.109 -1.755 3.110 1.00 95.94 159 SER A O 1
ATOM 1309 N N . TYR A 1 160 ? -16.464 -0.335 1.405 1.00 95.44 160 TYR A N 1
ATOM 1310 C CA . TYR A 1 160 ? -17.922 -0.413 1.440 1.00 95.44 160 TYR A CA 1
ATOM 1311 C C . TYR A 1 160 ? -18.412 -1.830 1.128 1.00 95.44 160 TYR A C 1
ATOM 1313 O O . TYR A 1 160 ? -19.202 -2.380 1.893 1.00 95.44 160 TYR A O 1
ATOM 1321 N N . LEU A 1 161 ? -17.897 -2.452 0.060 1.00 96.75 161 LEU A N 1
ATOM 1322 C CA . LEU A 1 161 ? -18.252 -3.822 -0.313 1.00 96.75 161 LEU A CA 1
ATOM 1323 C C . LEU A 1 161 ? -17.946 -4.828 0.802 1.00 96.75 161 LEU A C 1
ATOM 1325 O O . LEU A 1 161 ? -18.754 -5.719 1.050 1.00 96.75 161 LEU A O 1
ATOM 1329 N N . ALA A 1 162 ? -16.811 -4.679 1.491 1.00 96.06 162 ALA A N 1
ATOM 1330 C CA . ALA A 1 162 ? -16.444 -5.555 2.600 1.00 96.06 162 ALA A CA 1
ATOM 1331 C C . ALA A 1 162 ? -17.440 -5.456 3.766 1.00 96.06 162 ALA A C 1
ATOM 1333 O O . ALA A 1 162 ? -17.897 -6.482 4.268 1.00 96.06 162 ALA A O 1
ATOM 1334 N N . ASN A 1 163 ? -17.814 -4.234 4.161 1.00 93.94 163 ASN A N 1
ATOM 1335 C CA . ASN A 1 163 ? -18.825 -4.017 5.200 1.00 93.94 163 ASN A CA 1
ATOM 1336 C C . ASN A 1 163 ? -20.184 -4.585 4.775 1.00 93.94 163 ASN A C 1
ATOM 1338 O O . ASN A 1 163 ? -20.781 -5.357 5.519 1.00 93.94 163 ASN A O 1
ATOM 1342 N N . TRP A 1 164 ? -20.635 -4.258 3.560 1.00 94.31 164 TRP A N 1
ATOM 1343 C CA . TRP A 1 164 ? -21.910 -4.719 3.010 1.00 94.31 164 TRP A CA 1
ATOM 1344 C C . TRP A 1 164 ? -22.024 -6.246 2.978 1.00 94.31 164 TRP A C 1
ATOM 1346 O O . TRP A 1 164 ? -23.056 -6.797 3.360 1.00 94.31 164 TRP A O 1
ATOM 1356 N N . PHE A 1 165 ? -20.960 -6.937 2.556 1.00 95.44 165 PHE A N 1
ATOM 1357 C CA . PHE A 1 165 ? -20.949 -8.395 2.489 1.00 95.44 165 PHE A CA 1
ATOM 1358 C C . PHE A 1 165 ? -21.077 -9.026 3.882 1.00 95.44 165 PHE A C 1
ATOM 1360 O O . PHE A 1 165 ? -21.892 -9.925 4.072 1.00 95.44 165 PHE A O 1
ATOM 1367 N N . ILE A 1 166 ? -20.335 -8.515 4.869 1.00 93.12 166 ILE A N 1
ATOM 1368 C CA . ILE A 1 166 ? -20.379 -9.024 6.248 1.00 93.12 166 ILE A CA 1
ATOM 1369 C C . ILE A 1 166 ? -21.728 -8.730 6.914 1.00 93.12 166 ILE A C 1
ATOM 1371 O O . ILE A 1 166 ? -22.253 -9.582 7.625 1.00 93.12 166 ILE A O 1
ATOM 1375 N N . THR A 1 167 ? -22.323 -7.555 6.674 1.00 92.38 167 THR A N 1
ATOM 1376 C CA . THR A 1 167 ? -23.672 -7.247 7.179 1.00 92.38 167 THR A CA 1
ATOM 1377 C C . THR A 1 167 ? -24.686 -8.281 6.691 1.00 92.38 167 THR A C 1
ATOM 1379 O O . THR A 1 167 ? -25.441 -8.817 7.495 1.00 92.38 167 THR A O 1
ATOM 1382 N N . ARG A 1 168 ? -24.649 -8.633 5.399 1.00 91.56 168 ARG A N 1
ATOM 1383 C CA . ARG A 1 168 ? -25.549 -9.645 4.829 1.00 91.56 168 ARG A CA 1
ATOM 1384 C C . ARG A 1 168 ? -25.293 -11.059 5.340 1.00 91.56 168 ARG A C 1
ATOM 1386 O O . ARG A 1 168 ? -26.247 -11.799 5.547 1.00 91.56 168 ARG A O 1
ATOM 1393 N N . GLU A 1 169 ? -24.033 -11.435 5.543 1.00 89.56 169 GLU A N 1
ATOM 1394 C CA . GLU A 1 169 ? -23.673 -12.735 6.127 1.00 89.56 169 GLU A CA 1
ATOM 1395 C C . GLU A 1 169 ? -24.276 -12.883 7.538 1.00 89.56 169 GLU A C 1
ATOM 1397 O O . GLU A 1 169 ? -24.914 -13.897 7.834 1.00 89.56 169 GLU A O 1
ATOM 1402 N N . ASN A 1 170 ? -24.183 -11.832 8.362 1.00 86.69 170 ASN A N 1
ATOM 1403 C CA . ASN A 1 170 ? -24.727 -11.806 9.723 1.00 86.69 170 ASN A CA 1
ATOM 1404 C C . ASN A 1 170 ? -26.264 -11.810 9.778 1.00 86.69 170 ASN A C 1
ATOM 1406 O O . ASN A 1 170 ? -26.823 -12.377 10.706 1.00 86.69 170 ASN A O 1
ATOM 1410 N N . GLU A 1 171 ? -26.953 -11.193 8.813 1.00 87.19 171 GLU A N 1
ATOM 1411 C CA . GLU A 1 171 ? -28.427 -11.225 8.724 1.00 87.19 171 GLU A CA 1
ATOM 1412 C C . GLU A 1 171 ? -28.976 -12.610 8.337 1.00 87.19 171 GLU A C 1
ATOM 1414 O O . GLU A 1 171 ? -30.148 -12.900 8.570 1.00 87.19 171 GLU A O 1
ATOM 1419 N N . SER A 1 172 ? -28.146 -13.453 7.717 1.00 76.75 172 SER A N 1
ATOM 1420 C CA . SER A 1 172 ? -28.528 -14.784 7.225 1.00 76.75 172 SER A CA 1
ATOM 1421 C C . SER A 1 172 ? -28.211 -15.946 8.178 1.00 76.75 172 SER A C 1
ATOM 1423 O O . SER A 1 172 ? -28.549 -17.086 7.855 1.00 76.75 172 SER A O 1
ATOM 1425 N N . SER A 1 173 ? -27.558 -15.664 9.313 1.00 66.12 173 SER A N 1
ATOM 1426 C CA . SER A 1 173 ? -27.132 -16.641 10.333 1.00 66.12 173 SER A CA 1
ATOM 1427 C C . SER A 1 173 ? -28.042 -16.611 11.558 1.00 66.12 173 SER A C 1
ATOM 1429 O O . SER A 1 173 ? -28.285 -17.701 12.121 1.00 66.12 173 SER A O 1
#

Sequence (173 aa):
MEINNLEILRALFIAGIPTAIVAYLMVFFAIKRGYVELGEDLVELKKRKKQAKKDKAEFKVNPVHSKWLYFGGGYYGLMALSTYAHVEFMEVYEFFLNFSSI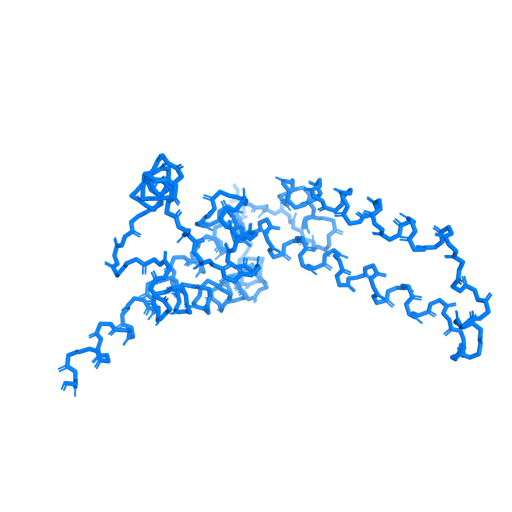ANFIDQISFGAIVGLIIDSFLNLIPAFTWFLYWPKIFIMHQGWYWLGASYAGYHFGSYLANWFITRENESS

pLDDT: mean 90.2, std 7.64, range [56.72, 98.5]

Radius of gyration: 19.41 Å; chains: 1; bounding box: 57×45×52 Å

Secondary structure (DSSP, 8-state):
----HHHHHHHIIIIIHHHHHHHHHHHHHHHHTTSS-TT--HHHHHHHHHHHHHTT------HHHHHHHHTTSHHHHHHHHHHHHHHHHHHHHHHHHT-SSHHHHHHH--HHHHHHHHHHHHHTHHHHHTHHHHHHHHS--S-HHHHHHHHHHHHHHHHHHHHHHHHHHHHT-